Protein AF-A0A838JZV3-F1 (afdb_monomer)

pLDDT: mean 92.76, std 8.57, range [51.47, 97.69]

Structure (mmCIF, N/CA/C/O backbone):
data_AF-A0A838JZV3-F1
#
_entry.id   AF-A0A838JZV3-F1
#
loop_
_atom_site.group_PDB
_atom_site.id
_atom_site.type_symbol
_atom_site.label_atom_id
_atom_site.label_alt_id
_atom_site.label_comp_id
_atom_site.label_asym_id
_atom_site.label_entity_id
_atom_site.label_seq_id
_atom_site.pdbx_PDB_ins_code
_atom_site.Cartn_x
_atom_site.Cartn_y
_atom_site.Cartn_z
_atom_site.occupancy
_atom_site.B_iso_or_equiv
_atom_site.auth_seq_id
_atom_site.auth_comp_id
_atom_site.auth_asym_id
_atom_site.auth_atom_id
_atom_site.pdbx_PDB_model_num
ATOM 1 N N . LEU A 1 1 ? -3.643 8.461 15.454 1.00 51.47 1 LEU A N 1
ATOM 2 C CA . LEU A 1 1 ? -3.186 8.704 14.063 1.00 51.47 1 LEU A CA 1
ATOM 3 C C . LEU A 1 1 ? -4.335 8.358 13.116 1.00 51.47 1 LEU A C 1
ATOM 5 O O . LEU A 1 1 ? -4.739 7.205 13.062 1.00 51.47 1 LEU A O 1
ATOM 9 N N . ALA A 1 2 ? -4.925 9.357 12.458 1.00 55.97 2 ALA A N 1
ATOM 10 C CA . ALA A 1 2 ? -6.212 9.274 11.750 1.00 55.97 2 ALA A CA 1
ATOM 11 C C . ALA A 1 2 ? -6.086 8.811 10.281 1.00 55.97 2 ALA A C 1
ATOM 13 O O . ALA A 1 2 ? -6.494 9.504 9.361 1.00 55.97 2 ALA A O 1
ATOM 14 N N . GLY A 1 3 ? -5.470 7.654 10.047 1.00 63.12 3 GLY A N 1
ATOM 15 C CA . GLY A 1 3 ? -5.214 7.122 8.696 1.00 63.12 3 GLY A CA 1
ATOM 16 C C . GLY A 1 3 ? -6.269 6.188 8.105 1.00 63.12 3 GLY A C 1
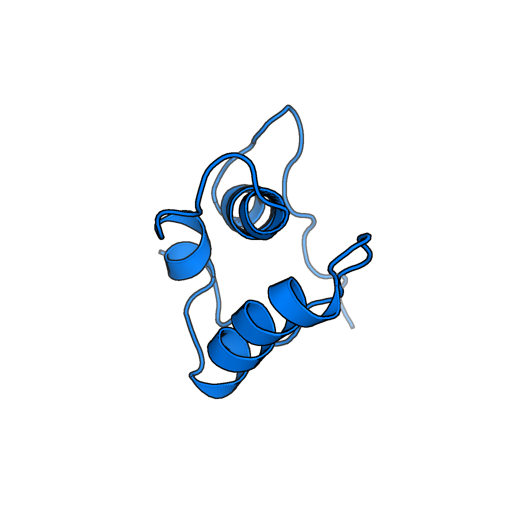ATOM 17 O O . GLY A 1 3 ? -6.074 5.701 6.995 1.00 63.12 3 GLY A O 1
ATOM 18 N N . GLY A 1 4 ? -7.351 5.921 8.840 1.00 85.56 4 GLY A N 1
ATOM 19 C CA . GLY A 1 4 ? -8.430 5.040 8.396 1.00 85.56 4 GLY A CA 1
ATOM 20 C C . GLY A 1 4 ? -8.005 3.591 8.120 1.00 85.56 4 GLY A C 1
ATOM 21 O O . GLY A 1 4 ? -6.825 3.232 8.089 1.00 85.56 4 GLY A O 1
ATOM 22 N N . GLN A 1 5 ? -9.006 2.739 7.943 1.00 92.56 5 GLN A N 1
ATOM 23 C CA . GLN A 1 5 ? -8.830 1.385 7.431 1.00 92.56 5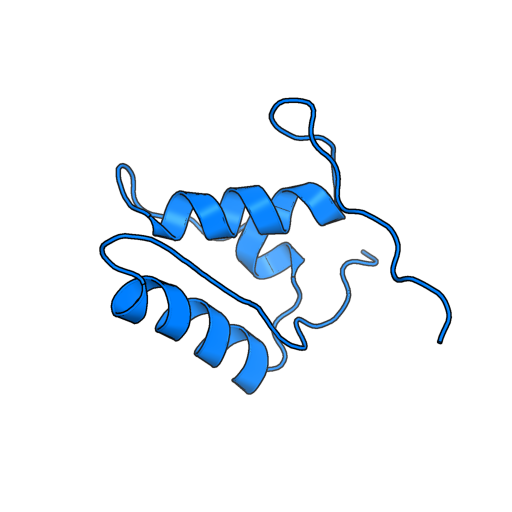 GLN A CA 1
ATOM 24 C C . GLN A 1 5 ? -8.810 1.431 5.902 1.00 92.56 5 GLN A C 1
ATOM 26 O O . GLN A 1 5 ? -9.605 2.156 5.299 1.00 92.56 5 GLN A O 1
ATOM 31 N N . LEU A 1 6 ? -7.938 0.642 5.269 1.00 93.88 6 LEU A N 1
ATOM 32 C CA . LEU A 1 6 ? -7.994 0.474 3.822 1.00 93.88 6 LEU A CA 1
ATOM 33 C C . LEU A 1 6 ? -9.246 -0.334 3.452 1.00 93.88 6 LEU A C 1
ATOM 35 O O . LEU A 1 6 ? -9.360 -1.508 3.799 1.00 93.88 6 LEU A O 1
ATOM 39 N N . ILE A 1 7 ? -10.178 0.300 2.741 1.00 94.75 7 ILE A N 1
ATOM 40 C CA . ILE A 1 7 ? -11.440 -0.324 2.304 1.00 94.75 7 ILE A CA 1
ATOM 41 C C . ILE A 1 7 ? -11.390 -0.852 0.866 1.00 94.75 7 ILE A C 1
ATOM 43 O O . ILE A 1 7 ? -12.221 -1.662 0.473 1.00 94.75 7 ILE A O 1
ATOM 47 N N . GLY A 1 8 ? -10.421 -0.397 0.074 1.00 95.31 8 GLY A N 1
ATOM 48 C CA . GLY A 1 8 ? -10.273 -0.766 -1.327 1.00 95.31 8 GLY A CA 1
ATOM 49 C C . GLY A 1 8 ? -9.132 -0.002 -1.986 1.00 95.31 8 GLY A C 1
ATOM 50 O O . GLY A 1 8 ? -8.688 1.028 -1.477 1.00 95.31 8 GLY A O 1
ATOM 51 N N . ALA A 1 9 ? -8.656 -0.517 -3.115 1.00 95.94 9 ALA A N 1
ATOM 52 C CA . ALA A 1 9 ? -7.623 0.112 -3.924 1.00 95.94 9 ALA A CA 1
ATOM 53 C C . ALA A 1 9 ? -7.714 -0.368 -5.377 1.00 95.94 9 ALA A C 1
ATOM 55 O O . ALA A 1 9 ? -8.176 -1.477 -5.646 1.00 95.94 9 ALA A O 1
ATOM 56 N N . THR A 1 10 ? -7.221 0.458 -6.295 1.00 96.75 10 THR A N 1
ATOM 57 C CA . THR A 1 10 ? -7.105 0.138 -7.720 1.00 96.75 10 THR A CA 1
ATOM 58 C C . THR A 1 10 ? -5.655 0.321 -8.127 1.00 96.75 10 THR A C 1
ATOM 60 O O . THR A 1 10 ? -5.050 1.345 -7.810 1.00 96.75 10 THR A O 1
ATOM 63 N N . VAL A 1 11 ? -5.099 -0.654 -8.842 1.00 96.88 11 VAL A N 1
ATOM 64 C CA . VAL A 1 11 ? -3.726 -0.603 -9.345 1.00 96.88 11 VAL A CA 1
ATOM 65 C C . VAL A 1 11 ? -3.705 -0.918 -10.834 1.00 96.88 11 VAL A C 1
ATOM 67 O O . VAL A 1 11 ? -4.412 -1.806 -11.302 1.00 96.88 11 VAL A O 1
ATOM 70 N N . VAL A 1 12 ? -2.890 -0.170 -11.573 1.00 97.50 12 VAL A N 1
ATOM 71 C CA . VAL A 1 12 ? -2.630 -0.386 -12.997 1.00 97.50 12 VAL A CA 1
ATOM 72 C C . VAL A 1 12 ? -1.127 -0.249 -13.211 1.00 97.50 12 VAL A C 1
ATOM 74 O O . VAL A 1 12 ? -0.577 0.844 -13.097 1.00 97.50 12 VAL A O 1
ATOM 77 N N . CYS A 1 13 ? -0.455 -1.367 -13.470 1.00 96.94 13 CYS A N 1
ATOM 78 C CA . CYS A 1 13 ? 0.978 -1.438 -13.758 1.00 96.94 13 CYS A CA 1
ATOM 79 C C . CYS A 1 13 ? 1.308 -2.772 -14.468 1.00 96.94 13 CYS A C 1
ATOM 81 O O . CYS A 1 13 ? 0.467 -3.677 -14.453 1.00 96.94 13 CYS A O 1
ATOM 83 N N . PRO A 1 14 ? 2.507 -2.928 -15.071 1.00 97.56 14 PRO A N 1
ATOM 84 C CA . PRO A 1 14 ? 2.912 -4.161 -15.757 1.00 97.56 14 PRO A CA 1
ATOM 85 C C . PRO A 1 14 ? 2.764 -5.439 -14.917 1.00 97.56 14 PRO A C 1
ATOM 87 O O . PRO A 1 14 ? 2.376 -6.472 -15.448 1.00 97.56 14 PRO A O 1
ATOM 90 N N . THR A 1 15 ? 3.021 -5.364 -13.607 1.00 96.12 15 THR A N 1
ATOM 91 C CA . THR A 1 15 ? 2.901 -6.490 -12.660 1.00 96.12 15 THR A CA 1
ATOM 92 C C . THR A 1 15 ? 1.734 -6.280 -11.688 1.00 96.12 15 THR A C 1
ATOM 94 O O . THR A 1 15 ? 1.862 -6.471 -10.479 1.00 96.12 15 THR A O 1
ATOM 97 N N . GLY A 1 16 ? 0.583 -5.830 -12.204 1.00 97.00 16 GLY A N 1
ATOM 98 C CA . GLY A 1 16 ? -0.585 -5.476 -11.388 1.00 97.00 16 GLY A CA 1
ATOM 99 C C . GLY A 1 16 ? -1.101 -6.613 -10.503 1.00 97.00 16 GLY A C 1
ATOM 100 O O . GLY A 1 16 ? -1.521 -6.350 -9.381 1.00 97.00 16 GLY A O 1
ATOM 101 N N . GLY A 1 17 ? -1.012 -7.864 -10.970 1.00 96.12 17 GLY A N 1
ATOM 102 C CA . GLY A 1 17 ? -1.385 -9.057 -10.198 1.00 96.12 17 GLY A CA 1
ATOM 103 C C . GLY A 1 17 ? -0.566 -9.230 -8.913 1.00 96.12 17 GLY A C 1
ATOM 104 O O . GLY A 1 17 ? -1.127 -9.514 -7.856 1.00 96.12 17 GLY A O 1
ATOM 105 N N . ASP A 1 18 ? 0.740 -8.974 -8.982 1.00 95.38 18 ASP A N 1
ATOM 106 C CA . ASP A 1 18 ? 1.636 -9.101 -7.829 1.00 95.38 18 ASP A CA 1
ATOM 107 C C . ASP A 1 18 ? 1.387 -7.981 -6.811 1.00 95.38 18 ASP A C 1
ATOM 109 O O . ASP A 1 18 ? 1.344 -8.215 -5.604 1.00 95.38 18 ASP A O 1
ATOM 113 N N . VAL A 1 19 ? 1.149 -6.757 -7.296 1.00 97.44 19 VAL A N 1
ATOM 114 C CA . VAL A 1 19 ? 0.895 -5.592 -6.434 1.00 97.44 19 VAL A CA 1
ATOM 115 C C . VAL A 1 19 ? -0.500 -5.643 -5.805 1.00 97.44 19 VAL A C 1
ATOM 117 O O . VAL A 1 19 ? -0.668 -5.299 -4.636 1.00 97.44 19 VAL A O 1
AT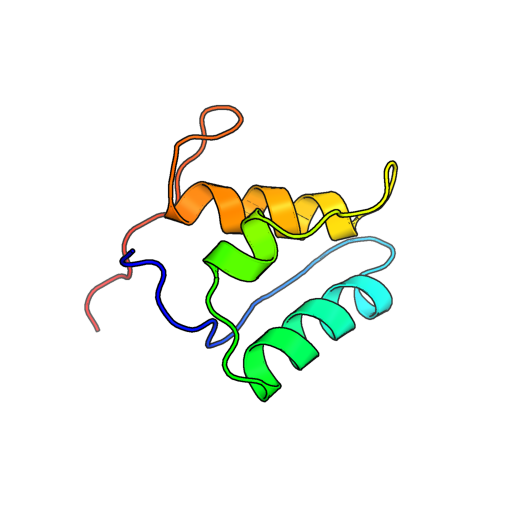OM 120 N N . VAL A 1 20 ? -1.528 -6.081 -6.545 1.00 97.19 20 VAL A N 1
ATOM 121 C CA . VAL A 1 20 ? -2.905 -6.116 -6.022 1.00 97.19 20 VAL A CA 1
ATOM 122 C C . VAL A 1 20 ? -3.062 -7.127 -4.889 1.00 97.19 20 VAL A C 1
ATOM 124 O O . VAL A 1 20 ? -3.896 -6.915 -4.011 1.00 97.19 20 VAL A O 1
ATOM 127 N N . HIS A 1 21 ? -2.252 -8.189 -4.856 1.00 96.25 21 HIS A N 1
ATOM 128 C CA . HIS A 1 21 ? -2.286 -9.167 -3.769 1.00 96.25 21 HIS A CA 1
ATOM 129 C C . HIS A 1 21 ? -1.972 -8.530 -2.404 1.00 96.25 21 HIS A C 1
ATOM 131 O O . HIS A 1 21 ? -2.667 -8.795 -1.422 1.00 96.25 21 HIS A O 1
ATOM 137 N N . GLU A 1 22 ? -0.987 -7.631 -2.353 1.00 96.44 22 GLU A N 1
ATOM 138 C CA . GLU A 1 22 ? -0.629 -6.870 -1.151 1.00 96.44 22 GLU A CA 1
ATOM 139 C C . GLU A 1 22 ? -1.811 -6.023 -0.645 1.00 96.44 22 GLU A C 1
ATOM 141 O O . GLU A 1 22 ? -2.176 -6.063 0.534 1.00 96.44 22 GLU A O 1
ATOM 146 N N . LEU A 1 23 ? -2.470 -5.307 -1.562 1.00 97.44 23 LEU A N 1
ATOM 147 C CA . LEU A 1 23 ? -3.633 -4.466 -1.272 1.00 97.44 23 LEU A CA 1
ATOM 148 C C . LEU A 1 23 ? -4.846 -5.302 -0.838 1.00 97.44 23 LEU A C 1
ATOM 150 O O . LEU A 1 23 ? -5.553 -4.931 0.099 1.00 97.44 23 LEU A O 1
ATOM 154 N N . ALA A 1 24 ? -5.074 -6.448 -1.481 1.00 97.69 24 ALA A N 1
ATOM 155 C CA . ALA A 1 24 ? -6.147 -7.372 -1.132 1.00 97.69 24 ALA A CA 1
ATOM 156 C C . ALA A 1 24 ? -5.961 -7.940 0.282 1.00 97.69 24 ALA A C 1
ATOM 158 O O . ALA A 1 24 ? -6.921 -7.988 1.055 1.00 97.69 24 ALA A O 1
ATOM 159 N N . LEU A 1 25 ? -4.729 -8.311 0.651 1.00 97.06 25 LEU A N 1
ATOM 160 C CA . LEU A 1 25 ? -4.400 -8.746 2.007 1.00 97.06 25 LEU A CA 1
ATOM 161 C C . LEU A 1 25 ? -4.621 -7.619 3.025 1.00 97.06 25 LEU A C 1
ATOM 163 O O . LEU A 1 25 ? -5.215 -7.849 4.082 1.00 97.06 25 LEU A O 1
ATOM 167 N N . ALA A 1 26 ? -4.198 -6.395 2.704 1.00 96.56 26 ALA A N 1
ATOM 168 C CA . ALA A 1 26 ? -4.397 -5.231 3.56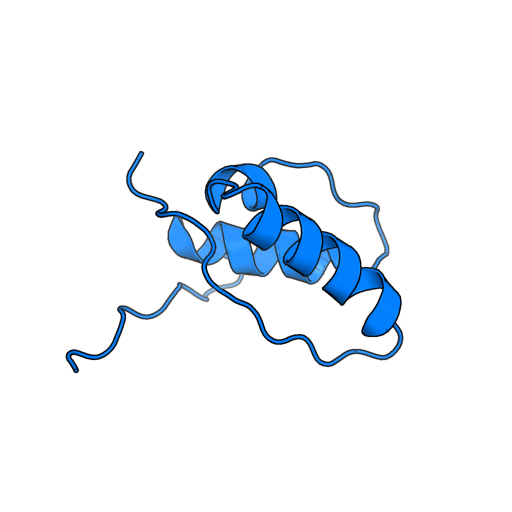2 1.00 96.56 26 ALA A CA 1
ATOM 169 C C . ALA A 1 26 ? -5.889 -4.942 3.810 1.00 96.56 26 ALA A C 1
ATOM 171 O O . ALA A 1 26 ? -6.293 -4.760 4.957 1.00 96.56 26 ALA A O 1
ATOM 172 N N . VAL A 1 27 ? -6.735 -4.986 2.775 1.00 97.19 27 VAL A N 1
ATOM 173 C CA . VAL A 1 27 ? -8.195 -4.836 2.930 1.00 97.19 27 VAL A CA 1
ATOM 174 C C . VAL A 1 27 ? -8.780 -5.986 3.753 1.00 97.19 27 VAL A C 1
ATOM 176 O O . VAL A 1 27 ? -9.526 -5.748 4.703 1.00 97.19 27 VAL A O 1
ATOM 179 N N . ARG A 1 28 ? -8.414 -7.237 3.437 1.00 97.56 28 ARG A N 1
ATOM 180 C CA . ARG A 1 28 ? -8.924 -8.439 4.122 1.00 97.56 28 ARG A CA 1
ATOM 181 C C . ARG A 1 28 ? -8.638 -8.421 5.621 1.00 97.56 28 ARG A C 1
ATOM 183 O O . ARG A 1 28 ? -9.470 -8.875 6.398 1.00 97.56 28 ARG A O 1
ATOM 190 N N . THR A 1 29 ? -7.469 -7.924 6.007 1.00 96.38 29 THR A N 1
ATOM 191 C CA . THR A 1 29 ? -7.022 -7.857 7.406 1.00 96.38 29 THR A CA 1
ATOM 192 C C . THR A 1 29 ? -7.466 -6.582 8.121 1.00 96.38 29 THR A C 1
ATOM 194 O O . THR A 1 29 ? -7.168 -6.409 9.300 1.00 96.38 29 THR A O 1
ATOM 197 N N . GLY A 1 30 ? -8.165 -5.677 7.428 1.00 94.25 30 GLY A N 1
ATOM 198 C CA . GLY A 1 30 ? -8.520 -4.368 7.962 1.00 94.25 30 GLY A CA 1
ATOM 199 C C . GLY A 1 30 ? -7.300 -3.534 8.343 1.00 94.25 30 GLY A C 1
ATOM 200 O O . GLY A 1 30 ? -7.308 -2.822 9.348 1.00 94.25 30 GLY A O 1
ATOM 201 N N . ALA A 1 31 ? -6.231 -3.635 7.553 1.00 94.06 31 ALA A N 1
ATOM 202 C CA . ALA A 1 31 ? -4.995 -2.930 7.812 1.00 94.06 31 ALA A CA 1
ATOM 203 C C . ALA A 1 31 ? -5.207 -1.412 7.796 1.00 94.06 31 ALA A C 1
ATOM 205 O O . ALA A 1 31 ? -5.883 -0.829 6.943 1.00 94.06 31 ALA A O 1
ATOM 206 N N . PHE A 1 32 ? -4.560 -0.765 8.758 1.00 92.12 32 PHE A N 1
ATOM 207 C CA . PHE A 1 32 ? -4.421 0.678 8.800 1.00 92.12 32 PHE A CA 1
ATOM 208 C C . PHE A 1 32 ? -3.582 1.160 7.614 1.00 92.12 32 PHE A C 1
ATOM 210 O O . PHE A 1 32 ? -2.473 0.662 7.421 1.00 92.12 32 PHE A O 1
ATOM 217 N N . THR A 1 33 ? -4.037 2.175 6.875 1.00 92.56 33 THR A N 1
ATOM 218 C CA . THR A 1 33 ? -3.310 2.699 5.698 1.00 92.56 33 THR A CA 1
ATOM 219 C C . THR A 1 33 ? -1.877 3.126 6.037 1.00 92.56 33 THR A C 1
ATOM 221 O O . THR A 1 33 ? -0.958 2.960 5.241 1.00 92.56 33 THR A O 1
ATOM 224 N N . GLY A 1 34 ? -1.642 3.615 7.259 1.00 92.50 34 GLY A N 1
ATOM 225 C CA . GLY A 1 34 ? -0.302 4.009 7.700 1.00 92.50 34 GLY A CA 1
ATOM 226 C C . GLY A 1 34 ? 0.652 2.837 7.900 1.00 92.50 34 GLY A C 1
ATOM 227 O O . GLY A 1 34 ? 1.856 3.038 7.797 1.00 92.50 34 GLY A O 1
ATOM 228 N N . ARG A 1 35 ? 0.146 1.611 8.103 1.00 93.38 35 ARG A N 1
ATOM 229 C CA . ARG A 1 35 ? 1.001 0.418 8.115 1.00 93.38 35 ARG A CA 1
ATOM 230 C C . ARG A 1 35 ? 1.617 0.186 6.740 1.00 93.38 35 ARG A C 1
ATOM 232 O O . ARG A 1 35 ? 2.816 -0.032 6.674 1.00 93.38 35 ARG A O 1
ATOM 239 N N . LEU A 1 36 ? 0.850 0.343 5.658 1.00 93.81 36 LEU A N 1
ATOM 240 C CA . LEU A 1 36 ? 1.397 0.277 4.295 1.00 93.81 36 LEU A CA 1
ATOM 241 C C . LEU A 1 36 ? 2.449 1.368 4.056 1.00 93.81 36 LEU A C 1
ATOM 243 O O . LEU A 1 36 ? 3.502 1.094 3.499 1.00 93.81 36 LEU A O 1
ATOM 247 N N . ALA A 1 37 ? 2.228 2.592 4.538 1.00 94.81 37 ALA A N 1
ATOM 248 C CA . ALA A 1 37 ? 3.222 3.661 4.397 1.00 94.81 37 ALA A CA 1
ATOM 249 C C . ALA A 1 37 ? 4.541 3.371 5.152 1.00 94.81 37 ALA A C 1
ATOM 251 O O . ALA A 1 37 ? 5.611 3.784 4.708 1.00 94.81 37 ALA A O 1
ATOM 252 N N . GLN A 1 38 ? 4.466 2.675 6.292 1.00 94.12 38 GLN A N 1
ATOM 253 C CA . GLN A 1 38 ? 5.612 2.364 7.157 1.00 94.12 38 GLN A CA 1
ATOM 254 C C . GLN A 1 38 ? 6.332 1.061 6.788 1.00 94.12 38 GLN A C 1
ATOM 256 O O . GLN A 1 38 ? 7.492 0.882 7.158 1.00 94.12 38 GLN A O 1
ATOM 261 N N . THR A 1 39 ? 5.670 0.152 6.073 1.00 95.44 39 THR A N 1
ATOM 262 C CA . THR A 1 39 ? 6.269 -1.110 5.636 1.00 95.44 39 THR A CA 1
ATOM 263 C C . THR A 1 39 ? 7.394 -0.871 4.627 1.00 95.44 39 THR A C 1
ATOM 265 O O . THR A 1 39 ? 7.318 -0.011 3.744 1.00 95.44 39 THR A O 1
ATOM 268 N N . VAL A 1 40 ? 8.456 -1.671 4.729 1.00 95.81 40 VAL A N 1
ATOM 269 C CA . VAL A 1 40 ? 9.539 -1.684 3.743 1.00 95.81 40 VAL A CA 1
ATOM 270 C C . VAL A 1 40 ? 9.036 -2.330 2.456 1.00 95.81 40 VAL A C 1
ATOM 272 O O . VAL A 1 40 ? 8.588 -3.471 2.465 1.00 95.81 40 VAL A O 1
ATOM 275 N N . HIS A 1 41 ? 9.143 -1.598 1.349 1.00 96.06 41 HIS A N 1
ATOM 276 C CA . HIS A 1 41 ? 8.843 -2.103 0.012 1.00 96.06 41 HIS A CA 1
ATOM 277 C C . HIS A 1 41 ? 10.152 -2.232 -0.755 1.00 96.06 41 HIS A C 1
ATOM 279 O O . HIS A 1 41 ? 10.984 -1.321 -0.722 1.00 96.06 41 HIS A O 1
ATOM 285 N N . ALA A 1 42 ? 10.344 -3.368 -1.421 1.00 95.56 42 ALA A N 1
ATOM 286 C CA . ALA A 1 42 ? 11.589 -3.665 -2.116 1.00 95.56 42 ALA A CA 1
ATOM 287 C C . ALA A 1 42 ? 11.874 -2.644 -3.231 1.00 95.56 42 ALA A C 1
ATOM 289 O O . ALA A 1 42 ? 10.970 -2.241 -3.968 1.00 95.56 42 ALA A O 1
ATOM 290 N N . TYR A 1 43 ? 13.142 -2.257 -3.380 1.00 94.06 43 TYR A N 1
ATOM 291 C CA . TYR A 1 43 ? 13.614 -1.417 -4.478 1.00 94.06 43 TYR A CA 1
ATOM 292 C C . TYR A 1 43 ? 14.487 -2.241 -5.439 1.00 94.06 43 TYR A C 1
ATOM 294 O O . TYR A 1 43 ? 15.379 -2.940 -4.956 1.00 94.06 43 TYR A O 1
ATOM 302 N N . PRO A 1 44 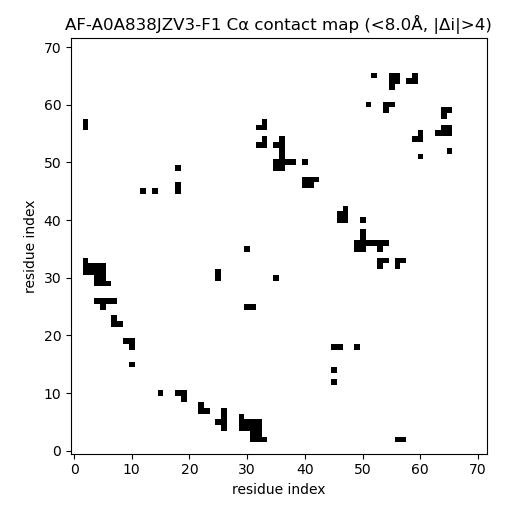? 14.308 -2.126 -6.768 1.00 93.88 44 PRO A N 1
ATOM 303 C CA . PRO A 1 44 ? 13.236 -1.423 -7.482 1.00 93.88 44 PRO A CA 1
ATOM 304 C C . PRO A 1 44 ? 12.025 -2.346 -7.734 1.00 93.88 44 PRO A C 1
ATOM 306 O O . PRO A 1 44 ? 12.157 -3.376 -8.387 1.00 93.88 44 PRO A O 1
ATOM 309 N N . SER A 1 45 ? 10.829 -1.987 -7.250 1.00 95.62 45 SER A N 1
ATOM 310 C CA . SER A 1 45 ? 9.592 -2.743 -7.520 1.00 95.62 45 SER A CA 1
ATOM 311 C C . SER A 1 45 ? 8.371 -1.834 -7.672 1.00 95.62 45 SER A C 1
ATOM 313 O O . SER A 1 45 ? 8.356 -0.709 -7.165 1.00 95.62 45 SER A O 1
ATOM 315 N N . TRP A 1 46 ? 7.317 -2.336 -8.325 1.00 97.06 46 TRP A N 1
ATOM 316 C CA . TRP A 1 46 ? 6.037 -1.625 -8.429 1.00 97.06 46 TRP A CA 1
ATOM 317 C C . TRP A 1 46 ? 5.317 -1.480 -7.085 1.00 97.06 46 TRP A C 1
ATOM 319 O O . TRP A 1 46 ? 4.581 -0.511 -6.906 1.00 97.06 46 TRP A O 1
ATOM 329 N N . SER A 1 47 ? 5.584 -2.357 -6.113 1.00 96.19 47 SER A N 1
ATOM 330 C CA . SER A 1 47 ? 5.073 -2.221 -4.745 1.00 96.19 47 SER A CA 1
ATOM 331 C C . SER A 1 47 ? 5.532 -0.914 -4.089 1.00 96.19 47 SER A C 1
ATOM 333 O O . SER A 1 47 ? 4.818 -0.357 -3.262 1.00 96.19 47 SER A O 1
ATOM 335 N N . LEU A 1 48 ? 6.652 -0.315 -4.516 1.00 96.75 48 LEU A N 1
ATOM 336 C CA . LEU A 1 48 ? 7.052 1.009 -4.029 1.00 96.75 48 LEU A CA 1
ATOM 337 C C . LEU A 1 48 ? 5.954 2.068 -4.240 1.00 96.75 48 LEU A C 1
ATOM 339 O O . LEU A 1 48 ? 5.774 2.934 -3.384 1.00 96.75 48 LEU A O 1
ATOM 343 N N . ALA A 1 49 ? 5.182 1.972 -5.328 1.00 96.12 49 ALA A N 1
ATOM 344 C CA . ALA A 1 49 ? 4.068 2.877 -5.590 1.00 96.12 49 ALA A CA 1
ATOM 345 C C . ALA A 1 49 ? 2.950 2.760 -4.536 1.00 96.12 49 ALA A C 1
ATOM 347 O O . ALA A 1 49 ? 2.309 3.764 -4.231 1.00 96.12 49 ALA A O 1
ATOM 348 N N . VAL A 1 50 ? 2.750 1.581 -3.929 1.00 96.75 50 VAL A N 1
ATOM 349 C CA . VAL A 1 50 ? 1.791 1.378 -2.826 1.00 96.75 50 VAL A CA 1
ATOM 350 C C . VAL A 1 50 ? 2.227 2.162 -1.592 1.00 96.75 50 VAL A C 1
ATOM 352 O O . VAL A 1 50 ? 1.444 2.955 -1.066 1.00 96.75 50 VAL A O 1
ATOM 355 N N . ARG A 1 51 ? 3.496 2.034 -1.184 1.00 96.44 51 ARG A N 1
ATOM 356 C CA . ARG A 1 51 ? 4.081 2.828 -0.089 1.00 96.44 51 ARG A CA 1
ATOM 357 C C . ARG A 1 51 ? 3.933 4.326 -0.324 1.00 96.44 51 ARG A C 1
ATOM 359 O O . ARG A 1 51 ? 3.555 5.073 0.580 1.00 96.44 51 ARG A O 1
ATOM 366 N N . GLU A 1 52 ? 4.262 4.774 -1.534 1.00 96.25 52 GLU A N 1
ATOM 367 C CA . GLU A 1 52 ? 4.196 6.187 -1.905 1.00 96.25 52 GLU A CA 1
ATOM 368 C C . GLU A 1 52 ? 2.752 6.695 -1.852 1.00 96.25 52 GLU A C 1
ATOM 370 O O . GLU A 1 52 ? 2.496 7.704 -1.202 1.00 96.25 52 GLU A O 1
ATOM 375 N N . ALA A 1 53 ? 1.798 5.963 -2.434 1.00 95.56 53 ALA A N 1
ATOM 376 C CA . ALA A 1 53 ? 0.379 6.306 -2.389 1.00 95.56 53 ALA A CA 1
ATOM 377 C C . ALA A 1 53 ? -0.179 6.324 -0.955 1.00 95.56 53 ALA A C 1
ATOM 379 O O . ALA A 1 53 ? -0.896 7.254 -0.587 1.00 95.56 53 ALA A O 1
ATOM 380 N N . ALA A 1 54 ? 0.186 5.348 -0.120 1.00 95.19 54 ALA A N 1
ATOM 381 C CA . ALA A 1 54 ? -0.217 5.297 1.285 1.00 95.19 54 ALA A CA 1
ATOM 382 C C . ALA A 1 54 ? 0.343 6.485 2.089 1.00 95.19 54 ALA A C 1
ATOM 384 O O . ALA A 1 54 ? -0.343 7.034 2.951 1.00 95.19 54 ALA A O 1
ATOM 385 N N . THR A 1 55 ? 1.566 6.927 1.776 1.00 95.38 55 THR A N 1
ATOM 386 C CA . THR A 1 55 ? 2.217 8.083 2.417 1.00 95.38 55 THR A CA 1
ATOM 387 C C . THR A 1 55 ? 1.424 9.378 2.208 1.00 95.38 55 THR A C 1
ATOM 389 O O . THR A 1 55 ? 1.332 10.195 3.129 1.00 95.38 55 THR A O 1
ATOM 392 N N . LEU A 1 56 ? 0.776 9.537 1.046 1.00 95.06 56 LEU A N 1
ATOM 393 C CA . LEU A 1 56 ? 0.001 10.734 0.689 1.00 95.06 56 LEU A CA 1
ATOM 394 C C . LEU A 1 56 ? -1.169 11.031 1.639 1.00 95.06 56 LEU A C 1
ATOM 396 O O . LEU A 1 56 ? -1.630 12.173 1.699 1.00 95.06 56 LEU A O 1
ATOM 400 N N . PHE A 1 57 ? -1.659 10.029 2.376 1.00 92.38 57 PHE A N 1
ATOM 401 C CA . PHE A 1 57 ? -2.72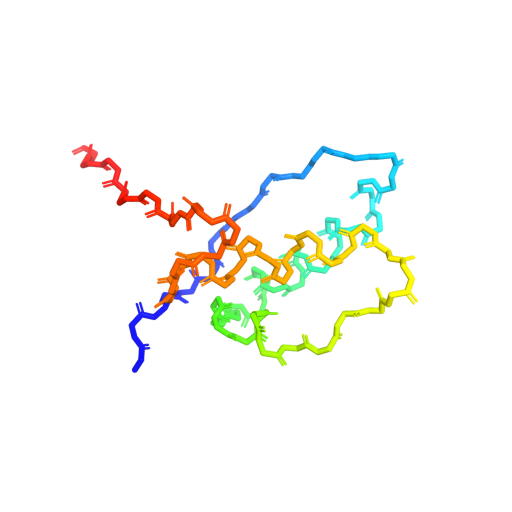1 10.201 3.374 1.00 92.38 57 PHE A CA 1
ATOM 402 C C . PHE A 1 57 ? -2.245 10.900 4.652 1.00 92.38 57 PHE A C 1
ATOM 404 O O . PHE A 1 57 ? -3.063 11.453 5.386 1.00 92.38 57 PHE A O 1
ATOM 411 N N . PHE A 1 58 ? -0.937 10.907 4.913 1.00 91.44 58 PHE A N 1
ATOM 412 C CA . PHE A 1 58 ? -0.356 11.427 6.154 1.00 91.44 58 PHE A CA 1
ATOM 413 C C . PHE A 1 58 ? 0.487 12.675 5.933 1.00 91.44 58 PHE A C 1
ATOM 415 O O . PHE A 1 58 ? 0.539 13.541 6.803 1.00 91.44 58 PHE A O 1
ATOM 422 N N . THR A 1 59 ? 1.142 12.778 4.779 1.00 92.00 59 THR A N 1
ATOM 423 C CA . THR A 1 59 ? 1.998 13.910 4.430 1.00 92.00 59 THR A CA 1
ATOM 424 C C . THR A 1 59 ? 2.006 14.143 2.923 1.00 92.00 59 THR A C 1
ATOM 426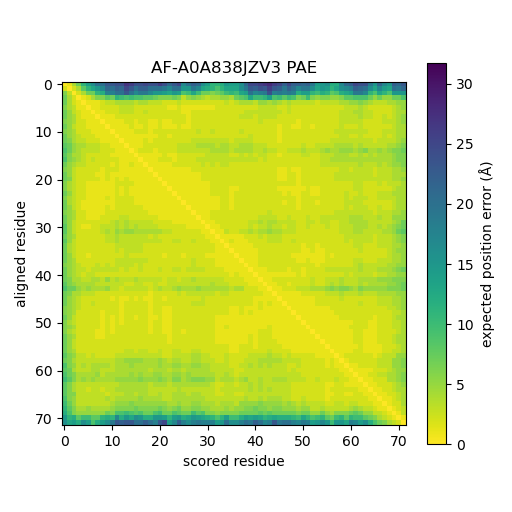 O O . THR A 1 59 ? 1.534 13.313 2.148 1.00 92.00 59 THR A O 1
ATOM 429 N N . SER A 1 60 ? 2.545 15.281 2.497 1.00 94.25 60 SER A N 1
ATOM 430 C CA . SER A 1 60 ? 2.810 15.534 1.084 1.00 94.25 60 SER A CA 1
ATOM 431 C C . SER A 1 60 ? 4.072 14.785 0.651 1.00 94.25 60 SER A C 1
ATOM 433 O O . SER A 1 60 ? 5.096 14.839 1.331 1.00 94.25 60 SER A O 1
ATOM 435 N N . TYR A 1 61 ? 4.027 14.109 -0.494 1.00 94.38 61 TYR A N 1
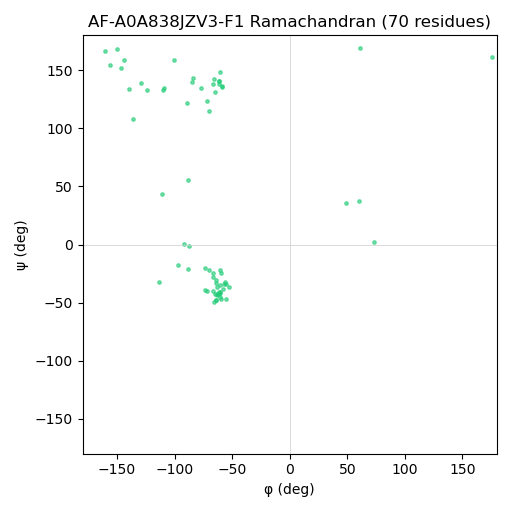ATOM 436 C CA . TYR A 1 61 ? 5.165 13.370 -1.043 1.00 94.38 61 TYR A CA 1
ATOM 437 C C . TYR A 1 61 ? 5.243 13.567 -2.556 1.00 94.38 61 TYR A C 1
ATOM 439 O O . TYR A 1 61 ? 4.222 13.522 -3.238 1.00 94.38 61 TYR A O 1
ATOM 447 N N . LYS A 1 62 ? 6.445 13.844 -3.086 1.00 94.38 62 LYS A N 1
ATOM 448 C CA . LYS A 1 62 ? 6.664 14.227 -4.501 1.00 94.38 62 LYS A CA 1
ATOM 449 C C . LYS A 1 62 ? 5.716 15.346 -4.985 1.00 94.38 62 LYS A C 1
ATOM 451 O O . LYS A 1 62 ? 5.254 15.333 -6.119 1.00 94.38 62 LYS A O 1
ATOM 456 N N . GLY A 1 63 ? 5.390 16.298 -4.106 1.00 95.69 63 GLY A N 1
ATOM 457 C CA . GLY A 1 63 ? 4.457 17.397 -4.398 1.00 95.69 63 GLY A CA 1
ATOM 458 C C . GLY A 1 63 ? 2.974 17.000 -4.463 1.00 95.69 63 GLY A C 1
ATOM 459 O O . GLY A 1 63 ? 2.130 17.853 -4.722 1.00 95.69 63 GLY A O 1
ATOM 460 N N . LEU A 1 64 ? 2.634 15.734 -4.207 1.00 95.81 64 LEU A N 1
ATOM 461 C CA . LEU A 1 64 ? 1.265 15.223 -4.180 1.00 95.81 64 LEU A CA 1
ATOM 462 C C . LEU A 1 64 ? 0.762 15.087 -2.736 1.00 95.81 64 LEU A C 1
ATOM 464 O O . LEU A 1 64 ? 1.552 14.970 -1.801 1.00 95.81 64 LEU A O 1
ATOM 468 N N . ARG A 1 65 ? -0.564 15.052 -2.560 1.00 95.00 65 ARG A N 1
ATOM 469 C CA . ARG A 1 65 ? -1.253 14.749 -1.293 1.00 95.00 65 ARG A CA 1
ATOM 470 C C . ARG A 1 65 ? -2.565 14.015 -1.579 1.00 95.00 65 ARG A C 1
ATOM 472 O O . ARG A 1 65 ? -3.164 14.223 -2.636 1.00 95.00 65 ARG A O 1
ATOM 479 N N . ALA A 1 66 ? -3.024 13.179 -0.648 1.00 93.00 66 ALA A N 1
ATOM 480 C CA . ALA A 1 66 ? -4.312 12.509 -0.767 1.00 93.00 66 ALA A CA 1
ATOM 481 C C . ALA A 1 66 ? -5.454 13.532 -0.822 1.00 93.00 66 ALA A C 1
ATOM 483 O O . ALA A 1 66 ? -5.452 14.549 -0.120 1.00 93.00 66 ALA A O 1
ATOM 484 N N . ARG A 1 67 ? -6.441 13.250 -1.674 1.00 91.94 67 ARG A N 1
ATOM 485 C CA . ARG A 1 67 ? -7.647 14.071 -1.791 1.00 91.94 67 ARG A CA 1
ATOM 486 C C . ARG A 1 67 ? -8.657 13.656 -0.718 1.00 91.94 67 ARG A C 1
ATOM 488 O O . ARG A 1 67 ? -8.763 12.461 -0.439 1.00 91.94 67 ARG A O 1
ATOM 495 N N . PRO A 1 68 ? -9.409 14.607 -0.138 1.00 89.25 68 PRO A N 1
ATOM 496 C CA . PRO A 1 68 ? -10.511 14.262 0.749 1.00 89.25 68 PRO A CA 1
ATOM 497 C C . PRO A 1 68 ? -11.558 13.435 -0.006 1.00 89.25 68 PRO A C 1
ATOM 499 O O . PRO A 1 68 ? -11.757 13.618 -1.212 1.00 89.25 68 PRO A O 1
ATOM 502 N N . ALA A 1 69 ? -12.230 12.533 0.711 1.00 85.94 69 ALA A N 1
ATOM 503 C CA . ALA A 1 69 ? -13.376 11.818 0.169 1.00 85.94 69 ALA A CA 1
ATOM 504 C C . ALA A 1 69 ? -14.453 12.832 -0.241 1.00 85.94 69 ALA A C 1
ATOM 506 O O . ALA A 1 69 ? -14.720 13.792 0.487 1.00 85.94 69 ALA A O 1
ATOM 507 N N . ARG A 1 70 ? -15.055 12.640 -1.419 1.00 88.81 70 ARG A N 1
ATOM 508 C CA . ARG A 1 70 ? -16.222 13.438 -1.802 1.00 88.81 70 ARG A CA 1
ATOM 509 C C . ARG A 1 70 ? -17.382 13.066 -0.871 1.00 88.81 70 ARG A C 1
ATOM 511 O O . ARG A 1 70 ? -17.528 11.875 -0.588 1.00 88.81 70 ARG A O 1
ATOM 518 N N . PRO A 1 71 ? -18.175 14.039 -0.394 1.00 84.75 71 PRO A N 1
ATOM 519 C CA . PRO A 1 71 ? -19.419 13.720 0.291 1.00 84.75 71 PRO A CA 1
ATOM 520 C C . PRO A 1 71 ? -20.311 12.913 -0.660 1.00 84.75 71 PRO A C 1
ATOM 522 O O . PRO A 1 71 ? -20.353 13.205 -1.860 1.00 84.75 71 PRO A O 1
ATOM 525 N N . GLY A 1 72 ? -20.919 11.857 -0.120 1.00 68.69 72 GLY A N 1
ATOM 526 C CA . GLY A 1 72 ? -21.933 11.054 -0.802 1.00 68.69 72 GLY A CA 1
ATOM 527 C C . GLY A 1 72 ? -23.306 11.693 -0.715 1.00 68.69 72 GLY A C 1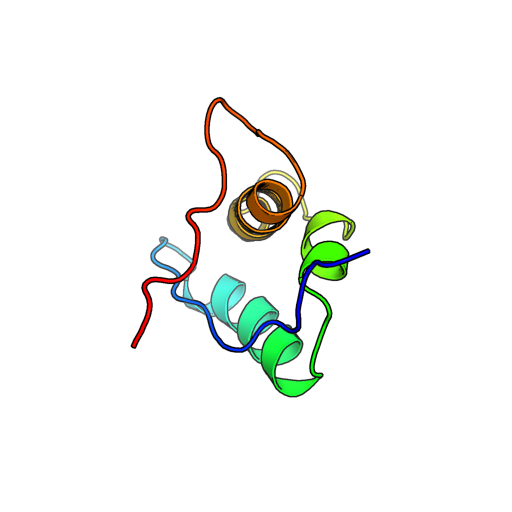
ATOM 528 O O . GLY A 1 72 ? -23.507 12.515 0.208 1.00 68.69 72 GLY A O 1
#

Foldseek 3Di:
DPQFFLQDDDDDDPPRVVLVVVSVVSNVVRHRLVVLLVDDDDPPDPSVVSNQVSVLSPDQDPNHHDDDDDDD

Radius of gyration: 12.08 Å; Cα contacts (8 Å, |Δi|>4): 72; chains: 1; bounding box: 36×27×30 Å

Mean predicted aligned error: 3.48 Å

Secondary structure (DSSP, 8-state):
----B-------STTHHHHHHHHHHHHHTT-BHHHHHHS---TTSTTHHHHHHHHTTTS-BTTB-PPPPPP-

Sequence (72 aa):
LAGGQLIGATVVCPTGGDVVHELALAVRTGAFTGRLAQTVHAYPSWSLAVREAATLFFTSYKGLRARPARPG

Nearest PDB structures (foldseek):
  6i4p-assembly1_A  TM=9.289E-01  e=3.759E-02  Homo sapiens
  4jq9-assembly3_D  TM=8.613E-01  e=2.231E-02  Escherichia coli
  5j5z-assembly1_A  TM=9.260E-01  e=4.012E-02  Homo sapiens
  3lad-assembly1_B  TM=9.141E-01  e=5.934E-02  Azotobacter vinelandii
  5u8w-assembly1_B  TM=8.297E-01  e=1.919E-01  Pseudomonas aeruginosa UCBPP-PA14

Solvent-accessible surface area (backbone atoms only — not comparable to full-atom values): 4496 Å² total; per-residue (Å²): 133,96,53,57,63,36,84,76,88,85,79,86,57,99,61,32,73,69,44,47,50,58,54,50,51,33,36,74,68,54,33,45,31,53,54,50,37,69,50,90,56,64,85,94,47,78,50,36,55,52,28,54,59,34,36,19,72,80,43,74,51,97,91,40,60,57,75,80,81,76,86,128